Protein AF-A0A803MHM2-F1 (afdb_monomer)

Solvent-accessible surface area (backbone atoms only — not comparable to full-atom values): 4326 Å² total; per-residue (Å²): 127,91,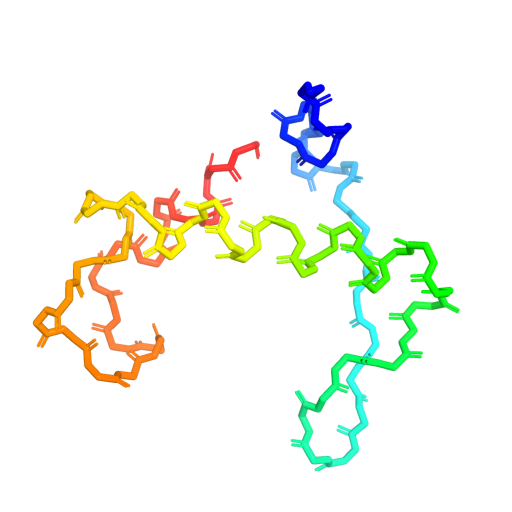58,70,75,70,73,33,49,77,90,64,58,78,76,74,38,58,48,100,86,68,46,74,76,18,83,42,73,67,56,40,50,46,49,53,51,51,52,56,52,44,61,67,35,60,83,51,36,46,86,90,54,91,48,77,92,71,40,93,28,48,68,57,52,69,61,55,64

Mean predicted aligned error: 4.76 Å

pLDDT: mean 86.33, std 8.29, range [47.69, 96.25]

Organism: Chenopodium quinoa (NCBI:txid63459)

Radius of gyration: 12.52 Å; Cα contacts (8 Å, |Δi|>4): 58; chains: 1; bounding box: 27×26×30 Å

Structure (mmCIF, N/CA/C/O backbone):
data_AF-A0A803MHM2-F1
#
_entry.id   AF-A0A803MHM2-F1
#
loop_
_atom_site.group_PDB
_atom_site.id
_atom_site.type_symbol
_atom_site.label_atom_id
_atom_site.label_alt_id
_atom_site.label_comp_id
_atom_site.label_asym_id
_atom_site.label_entity_id
_atom_site.label_seq_id
_atom_site.pdbx_PDB_ins_code
_atom_site.Cartn_x
_atom_site.Cartn_y
_atom_site.Cartn_z
_atom_site.occupancy
_atom_site.B_iso_or_equiv
_atom_site.auth_seq_id
_atom_site.auth_comp_id
_atom_site.auth_asym_id
_atom_site.auth_atom_id
_atom_site.pdbx_PDB_model_num
ATOM 1 N N . MET A 1 1 ? 0.300 17.049 5.182 1.00 47.69 1 MET A N 1
ATOM 2 C CA . MET A 1 1 ? 0.410 16.230 6.409 1.00 47.69 1 MET A CA 1
ATOM 3 C C . MET A 1 1 ? 1.072 14.927 6.018 1.00 47.69 1 MET A C 1
ATOM 5 O O . MET A 1 1 ? 0.627 14.336 5.043 1.00 47.69 1 MET A O 1
ATOM 9 N N . LEU A 1 2 ? 2.124 14.498 6.716 1.00 56.62 2 LEU A N 1
ATOM 10 C CA . LEU A 1 2 ? 2.633 13.139 6.545 1.00 56.62 2 LEU A CA 1
ATOM 11 C C . LEU A 1 2 ? 1.556 12.202 7.112 1.00 56.62 2 LEU A C 1
ATOM 13 O O . LEU A 1 2 ? 1.285 12.223 8.312 1.00 56.62 2 LEU A O 1
ATOM 17 N N . HIS A 1 3 ? 0.835 11.492 6.247 1.00 67.69 3 HIS A N 1
ATOM 18 C CA . HIS A 1 3 ? -0.204 10.567 6.693 1.00 67.69 3 HIS A CA 1
ATOM 19 C C . HIS A 1 3 ? 0.452 9.440 7.502 1.00 67.69 3 HIS A C 1
ATOM 21 O O . HIS A 1 3 ? 1.490 8.929 7.087 1.00 67.69 3 HIS A O 1
ATOM 27 N N . ARG A 1 4 ? -0.157 9.030 8.629 1.00 77.50 4 ARG A N 1
ATOM 28 C CA . ARG A 1 4 ? 0.351 7.951 9.510 1.00 77.50 4 ARG A CA 1
ATOM 29 C C . ARG A 1 4 ? 0.715 6.674 8.749 1.00 77.50 4 ARG A C 1
ATOM 31 O O . ARG A 1 4 ? 1.588 5.934 9.178 1.00 77.50 4 ARG A O 1
ATOM 38 N N . VAL A 1 5 ? 0.068 6.451 7.606 1.00 81.12 5 VAL A N 1
ATOM 39 C CA . VAL A 1 5 ? 0.329 5.338 6.694 1.00 81.12 5 VAL A CA 1
ATOM 40 C C . VAL A 1 5 ? 1.794 5.234 6.247 1.00 81.12 5 VAL A C 1
ATOM 42 O O . VAL A 1 5 ? 2.226 4.129 5.972 1.00 81.12 5 VAL A O 1
ATOM 45 N N . HIS A 1 6 ? 2.556 6.337 6.229 1.00 82.69 6 HIS A N 1
ATOM 46 C CA . HIS A 1 6 ? 3.974 6.388 5.835 1.00 82.69 6 HIS A CA 1
ATOM 47 C C . HIS A 1 6 ? 4.964 6.245 7.001 1.00 82.69 6 HIS A C 1
ATOM 49 O O . HIS A 1 6 ? 6.160 6.423 6.799 1.00 82.69 6 HIS A O 1
ATOM 55 N N . ALA A 1 7 ? 4.486 5.974 8.215 1.00 82.56 7 ALA A N 1
ATOM 56 C CA . ALA A 1 7 ? 5.335 5.797 9.396 1.00 82.56 7 ALA A CA 1
ATOM 57 C C . ALA A 1 7 ? 5.144 4.433 10.083 1.00 82.56 7 ALA A C 1
ATOM 59 O O . ALA A 1 7 ? 5.705 4.220 11.151 1.00 82.56 7 ALA A O 1
ATOM 60 N N . ARG A 1 8 ? 4.321 3.544 9.510 1.00 82.81 8 ARG A N 1
ATOM 61 C CA . ARG A 1 8 ? 4.009 2.224 10.074 1.00 82.81 8 ARG A CA 1
ATOM 62 C C . ARG A 1 8 ? 5.088 1.215 9.729 1.00 82.81 8 ARG A C 1
ATOM 64 O O . ARG A 1 8 ? 5.394 1.064 8.553 1.00 82.81 8 ARG A O 1
ATOM 71 N N . SER A 1 9 ? 5.546 0.453 10.715 1.00 83.75 9 SER A N 1
ATOM 72 C CA . SER A 1 9 ? 6.361 -0.726 10.426 1.00 83.75 9 SER A CA 1
ATOM 73 C C . SER A 1 9 ? 5.542 -1.799 9.698 1.00 83.75 9 SER A C 1
ATOM 75 O O . SER A 1 9 ? 4.306 -1.748 9.625 1.00 83.75 9 SER A O 1
ATOM 77 N N . ARG A 1 10 ? 6.225 -2.827 9.186 1.00 81.62 10 ARG A N 1
ATOM 78 C CA . ARG A 1 10 ? 5.586 -3.971 8.526 1.00 81.62 10 ARG A CA 1
ATOM 79 C C . ARG A 1 10 ? 4.559 -4.676 9.416 1.00 81.62 10 ARG A C 1
ATOM 81 O O . ARG A 1 10 ? 3.525 -5.111 8.914 1.00 81.62 10 ARG A O 1
ATOM 88 N N . GLU A 1 11 ? 4.823 -4.750 10.715 1.00 85.06 11 GLU A N 1
ATOM 89 C CA . GLU A 1 11 ? 3.967 -5.372 11.730 1.00 85.06 11 GLU A CA 1
ATOM 90 C C . GLU A 1 11 ? 2.726 -4.526 12.053 1.00 85.06 11 GLU A C 1
ATOM 92 O O . GLU A 1 11 ? 1.697 -5.061 12.458 1.00 85.06 11 GLU A O 1
ATOM 97 N N . GLU A 1 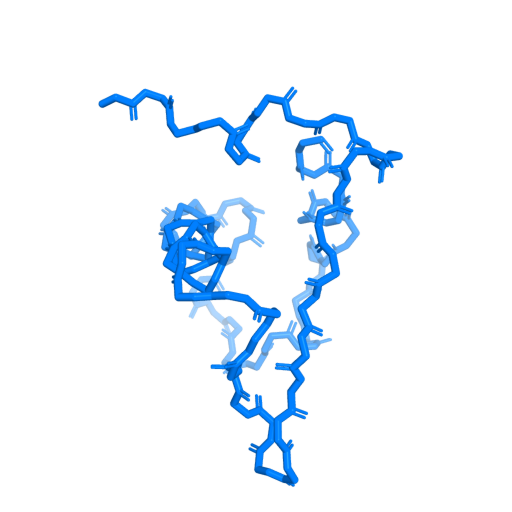12 ? 2.798 -3.211 11.842 1.00 87.12 12 GLU A N 1
ATOM 98 C CA . GLU A 1 12 ? 1.713 -2.260 12.109 1.00 87.12 12 GLU A CA 1
ATOM 99 C C . GLU A 1 12 ? 0.800 -2.034 10.895 1.00 87.12 12 GLU A C 1
ATOM 101 O O . GLU A 1 12 ? -0.148 -1.238 10.952 1.00 87.12 12 GLU A O 1
ATOM 106 N N . ARG A 1 13 ? 1.076 -2.704 9.768 1.00 85.94 13 ARG A N 1
ATOM 107 C CA . ARG A 1 13 ? 0.280 -2.564 8.547 1.00 85.94 13 ARG A CA 1
ATOM 108 C C . ARG A 1 13 ? -1.151 -3.009 8.789 1.00 85.94 13 ARG A C 1
ATOM 110 O O . ARG A 1 13 ? -1.435 -4.091 9.296 1.00 85.94 13 ARG A O 1
ATOM 117 N N . LEU A 1 14 ? -2.073 -2.156 8.364 1.00 87.88 14 LEU A N 1
ATOM 118 C CA . LEU A 1 14 ? -3.491 -2.446 8.462 1.00 87.88 14 LEU A CA 1
ATOM 119 C C . LEU A 1 14 ? -3.907 -3.399 7.347 1.00 87.88 14 LEU A C 1
ATOM 121 O O . LEU A 1 14 ? -3.539 -3.226 6.184 1.00 87.88 14 LEU A O 1
ATOM 125 N N . VAL A 1 15 ? -4.718 -4.386 7.711 1.00 89.75 15 VAL A N 1
ATOM 126 C CA . VAL A 1 15 ? -5.349 -5.295 6.755 1.00 89.75 15 VAL A CA 1
ATOM 127 C C . VAL A 1 15 ? -6.337 -4.509 5.898 1.00 89.75 15 VAL A C 1
ATOM 129 O O . VAL A 1 15 ? -7.077 -3.676 6.417 1.00 89.75 15 VAL A O 1
ATOM 132 N N . ILE A 1 16 ? -6.376 -4.805 4.598 1.00 92.38 16 ILE A N 1
ATOM 133 C CA . ILE A 1 16 ? -7.384 -4.298 3.664 1.00 92.38 16 ILE A CA 1
ATOM 134 C C . ILE A 1 16 ? -8.278 -5.452 3.230 1.00 92.38 16 ILE A C 1
ATOM 136 O O . ILE A 1 16 ? -7.797 -6.490 2.781 1.00 92.38 16 ILE A O 1
ATOM 140 N N . VAL A 1 17 ? -9.590 -5.254 3.344 1.00 94.12 17 VAL A N 1
ATOM 141 C CA . VAL A 1 17 ? -10.591 -6.210 2.867 1.00 94.12 17 VAL A CA 1
ATOM 142 C C . VAL A 1 17 ? -11.016 -5.812 1.461 1.00 94.12 17 VAL A C 1
ATOM 144 O O . VAL A 1 17 ? -11.460 -4.681 1.234 1.00 94.12 17 VAL A O 1
ATOM 147 N N . LEU A 1 18 ? -10.892 -6.754 0.529 1.00 94.88 18 LEU A N 1
ATOM 148 C CA . LEU A 1 18 ? -11.330 -6.599 -0.854 1.00 94.88 18 LEU A CA 1
ATOM 149 C C . LEU A 1 18 ? -12.685 -7.283 -1.063 1.00 94.88 18 LEU A C 1
ATOM 151 O O . LEU A 1 18 ? -12.959 -8.326 -0.471 1.00 94.88 18 LEU A O 1
ATOM 155 N N . ASN A 1 19 ? -13.534 -6.705 -1.911 1.00 95.00 19 ASN A N 1
ATOM 156 C CA . ASN A 1 19 ? -14.744 -7.380 -2.385 1.00 95.00 19 ASN A CA 1
ATOM 157 C C . ASN A 1 19 ? -14.423 -8.387 -3.510 1.00 95.00 19 ASN A C 1
ATOM 159 O O . ASN A 1 19 ? -13.276 -8.523 -3.937 1.00 95.00 19 ASN A O 1
ATOM 163 N N . SER A 1 20 ? -15.444 -9.068 -4.037 1.00 96.25 20 SER A N 1
ATOM 164 C CA . SER A 1 20 ? -15.300 -10.028 -5.147 1.00 96.25 20 SER A CA 1
ATOM 165 C C . SER A 1 20 ? -14.767 -9.417 -6.451 1.00 96.25 20 SER A C 1
ATOM 167 O O . SER A 1 20 ? -14.307 -10.150 -7.320 1.00 96.25 20 SER A O 1
ATOM 169 N N . LEU A 1 21 ? -14.807 -8.088 -6.586 1.00 94.25 21 LEU A N 1
ATOM 170 C CA . LEU A 1 21 ? -14.262 -7.336 -7.719 1.00 94.25 21 LEU A CA 1
ATOM 171 C C . LEU A 1 21 ? -12.838 -6.814 -7.451 1.00 94.25 21 LEU A C 1
ATOM 173 O O . LEU A 1 21 ? -12.300 -6.066 -8.264 1.00 94.25 21 LEU A O 1
ATOM 177 N N . GLY A 1 22 ? -12.235 -7.153 -6.305 1.00 89.31 22 GLY A N 1
ATOM 178 C CA . GLY A 1 22 ? -10.901 -6.692 -5.916 1.00 89.31 22 GLY A CA 1
ATOM 179 C C . GLY A 1 22 ? -10.842 -5.238 -5.433 1.00 89.31 22 GLY A C 1
ATOM 180 O O . GLY A 1 22 ? -9.757 -4.670 -5.335 1.00 89.31 22 GLY A O 1
ATOM 181 N N . GLN A 1 23 ? -11.979 -4.605 -5.135 1.00 91.88 23 GLN A N 1
ATOM 182 C CA . GLN A 1 23 ? -12.023 -3.219 -4.662 1.00 91.88 23 GLN A CA 1
ATOM 183 C C . GLN A 1 23 ? -11.905 -3.159 -3.131 1.00 91.88 23 GLN A C 1
ATOM 185 O O . GLN A 1 23 ? -12.539 -3.971 -2.452 1.00 91.88 23 GLN A O 1
ATOM 190 N N . PRO A 1 24 ? -11.162 -2.187 -2.565 1.00 93.94 24 PRO A N 1
ATOM 191 C CA . PRO A 1 24 ? -11.031 -2.038 -1.120 1.00 93.94 24 PRO A CA 1
ATOM 192 C C . PRO A 1 24 ? -12.337 -1.523 -0.508 1.00 93.94 24 PRO A C 1
ATOM 194 O O . PRO A 1 24 ? -12.796 -0.426 -0.832 1.00 93.94 24 PRO A O 1
ATOM 197 N N . VAL A 1 25 ? -12.927 -2.314 0.389 1.00 95.38 25 VAL A N 1
ATOM 198 C CA . VAL A 1 25 ? -14.226 -2.018 1.023 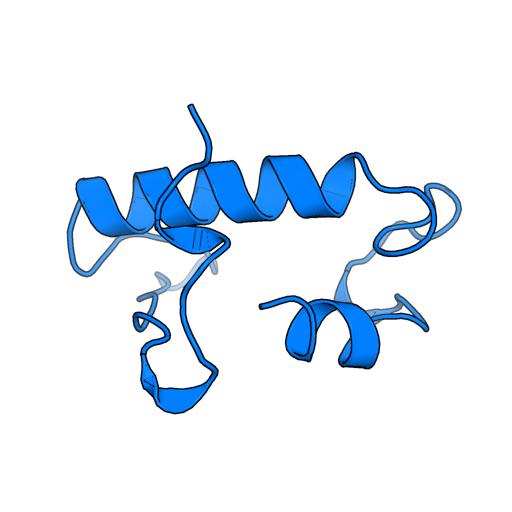1.00 95.38 25 VAL A CA 1
ATOM 199 C C . VAL A 1 25 ? -14.159 -1.893 2.542 1.00 95.38 25 VAL A C 1
ATOM 201 O O . VAL A 1 25 ? -15.101 -1.393 3.150 1.00 95.38 25 VAL A O 1
ATOM 204 N N . GLY A 1 26 ? -13.061 -2.307 3.170 1.00 92.75 26 GLY A N 1
ATOM 205 C CA . GLY A 1 26 ? -12.939 -2.279 4.623 1.00 92.75 26 GLY A CA 1
ATOM 206 C C . GLY A 1 26 ? -11.512 -2.519 5.102 1.00 92.75 26 GLY A C 1
ATOM 207 O O . GLY A 1 26 ? -10.612 -2.674 4.270 1.00 92.75 26 GLY A O 1
ATOM 208 N N . PRO A 1 27 ? -11.291 -2.536 6.429 1.00 91.62 27 PRO A N 1
ATOM 209 C CA . PRO A 1 27 ? -12.278 -2.783 7.491 1.00 91.62 27 PRO A CA 1
ATOM 210 C C . PRO A 1 27 ? -13.132 -1.568 7.872 1.00 91.62 27 PRO A C 1
ATOM 212 O O . PRO A 1 27 ? -14.282 -1.727 8.266 1.00 91.62 27 PRO A O 1
ATOM 215 N N . THR A 1 28 ? -12.592 -0.356 7.728 1.00 94.69 28 THR A N 1
ATOM 216 C CA . THR A 1 28 ? -13.311 0.905 7.972 1.00 94.69 28 THR A CA 1
ATOM 217 C C . THR A 1 28 ? -13.078 1.885 6.824 1.00 94.69 28 THR A C 1
ATOM 219 O O . THR A 1 28 ? -12.164 1.705 6.012 1.00 94.69 28 THR A O 1
ATOM 222 N N . LYS A 1 29 ? -13.891 2.946 6.745 1.00 92.81 29 LYS A N 1
ATOM 223 C CA . LYS A 1 29 ? -13.738 3.985 5.713 1.00 92.81 29 LYS A CA 1
ATOM 224 C C . LYS A 1 29 ? -12.406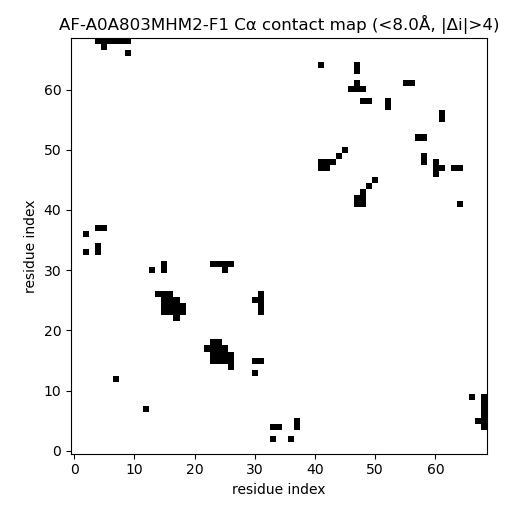 4.719 5.843 1.00 92.81 29 LYS A C 1
ATOM 226 O O . LYS A 1 29 ? -11.796 5.053 4.832 1.00 92.81 29 LYS A O 1
ATOM 231 N N . GLU A 1 30 ? -11.948 4.932 7.069 1.00 91.69 30 GLU A N 1
ATOM 232 C CA . GLU A 1 30 ? -10.691 5.604 7.391 1.00 91.69 30 GLU A CA 1
ATOM 233 C C . GLU A 1 30 ? -9.503 4.785 6.884 1.00 91.69 30 GLU A C 1
ATOM 235 O O . GLU A 1 30 ? -8.629 5.331 6.216 1.00 91.69 30 GLU A O 1
ATOM 240 N N . ILE A 1 31 ? -9.514 3.467 7.106 1.00 91.38 31 ILE A N 1
ATOM 241 C CA . ILE A 1 31 ? -8.453 2.570 6.629 1.00 91.38 31 ILE A CA 1
ATOM 242 C C . ILE A 1 31 ? -8.419 2.537 5.097 1.00 91.38 31 ILE A C 1
ATOM 244 O O . ILE A 1 31 ? -7.352 2.653 4.493 1.00 91.38 31 ILE A O 1
ATOM 248 N N . VAL A 1 32 ? -9.584 2.449 4.448 1.00 92.69 32 VAL A N 1
ATOM 249 C CA . VAL A 1 32 ? -9.678 2.510 2.979 1.00 92.69 32 VAL A CA 1
ATOM 250 C C . VAL A 1 32 ? -9.171 3.856 2.449 1.00 92.69 32 VAL A C 1
ATOM 252 O O . VAL A 1 32 ? -8.503 3.903 1.416 1.00 92.69 32 VAL A O 1
ATOM 255 N N . GLN A 1 33 ? -9.461 4.956 3.144 1.00 91.25 33 GLN A N 1
ATOM 256 C CA . GLN A 1 33 ? -8.994 6.285 2.762 1.00 91.25 33 GLN A CA 1
ATOM 257 C C . GLN A 1 33 ? -7.473 6.429 2.918 1.00 91.25 33 GLN A C 1
ATOM 259 O O . GLN A 1 33 ? -6.818 6.955 2.019 1.00 91.25 33 GLN A O 1
ATOM 264 N N . GLU A 1 34 ? -6.896 5.932 4.013 1.00 90.19 34 GLU A N 1
ATOM 265 C CA . GLU A 1 34 ? -5.442 5.891 4.203 1.00 90.19 34 GLU A CA 1
ATOM 266 C C . GLU A 1 34 ? -4.752 5.044 3.130 1.00 90.19 34 GLU A C 1
ATOM 268 O O . GLU A 1 34 ? -3.742 5.472 2.571 1.00 90.19 34 GLU A O 1
ATOM 273 N N . PHE A 1 35 ? -5.323 3.889 2.778 1.00 89.50 35 PHE A N 1
ATOM 274 C CA . PHE A 1 35 ? -4.809 3.047 1.700 1.00 89.50 35 PHE A CA 1
ATOM 275 C C . PHE A 1 35 ? -4.817 3.767 0.346 1.00 89.50 35 PHE A C 1
ATOM 277 O O . PHE A 1 35 ? -3.831 3.718 -0.387 1.00 89.50 35 PHE A O 1
ATOM 284 N N . LYS A 1 36 ? -5.884 4.514 0.028 1.00 89.12 36 LYS A N 1
ATOM 285 C CA . LYS A 1 36 ? -5.926 5.352 -1.183 1.00 89.12 36 LYS A CA 1
ATOM 286 C C . LYS A 1 36 ? -4.814 6.403 -1.198 1.00 89.12 36 LYS A C 1
ATOM 288 O O . LYS A 1 36 ? -4.213 6.622 -2.247 1.00 89.12 36 LYS A O 1
ATOM 293 N N . PHE A 1 37 ? -4.531 7.042 -0.061 1.00 89.19 37 PHE A N 1
ATOM 294 C CA . PHE A 1 37 ? -3.428 8.003 0.033 1.00 89.19 37 PHE A CA 1
ATOM 295 C C . PHE A 1 37 ? -2.068 7.333 -0.156 1.00 89.19 37 PHE A C 1
ATOM 297 O O . PHE A 1 37 ? -1.259 7.841 -0.927 1.00 89.19 37 PHE A O 1
ATOM 304 N N . PHE A 1 38 ? -1.848 6.173 0.467 1.00 88.69 38 PHE A N 1
ATOM 305 C CA . P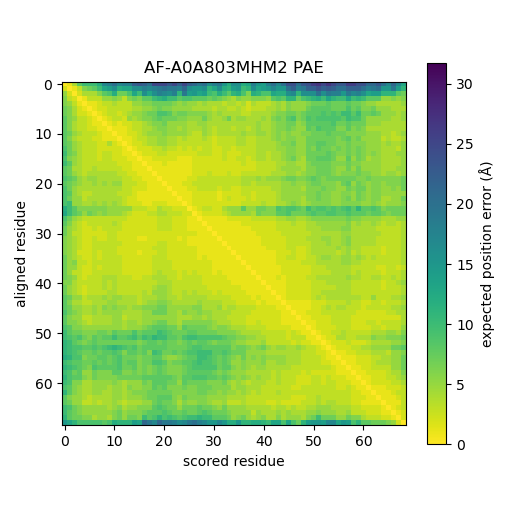HE A 1 38 ? -0.635 5.381 0.274 1.00 88.69 38 PHE A CA 1
ATOM 306 C C . PHE A 1 38 ? -0.396 5.044 -1.201 1.00 88.69 38 PHE A C 1
ATOM 308 O O . PHE A 1 38 ? 0.671 5.352 -1.731 1.00 88.69 38 PHE A O 1
ATOM 315 N N . LEU A 1 39 ? -1.407 4.496 -1.886 1.00 88.19 39 LEU A N 1
ATOM 316 C CA . LEU A 1 39 ? -1.319 4.191 -3.316 1.00 88.19 39 LEU A CA 1
ATOM 317 C C . LEU A 1 39 ? -1.038 5.441 -4.150 1.00 88.19 39 LEU A C 1
ATOM 319 O O . LEU A 1 39 ? -0.246 5.388 -5.084 1.00 88.19 39 LEU A O 1
ATOM 323 N N . GLY A 1 40 ? -1.661 6.571 -3.806 1.00 89.25 40 GLY A N 1
ATOM 324 C CA . GLY A 1 40 ? -1.412 7.847 -4.469 1.00 89.25 40 GLY A CA 1
ATOM 325 C C . GLY A 1 40 ? 0.031 8.336 -4.317 1.00 89.25 40 GLY A C 1
ATOM 326 O O . GLY A 1 40 ? 0.559 8.932 -5.251 1.00 89.25 40 GLY A O 1
ATOM 327 N N . THR A 1 41 ? 0.672 8.080 -3.175 1.00 88.31 41 THR A N 1
ATOM 328 C CA . THR A 1 41 ? 2.094 8.388 -2.961 1.00 88.31 41 THR A CA 1
ATOM 329 C C . THR A 1 41 ? 2.982 7.453 -3.777 1.00 88.31 41 THR A C 1
ATOM 331 O O . THR A 1 41 ? 3.794 7.936 -4.559 1.00 88.31 41 THR A O 1
ATOM 334 N N . VAL A 1 42 ? 2.773 6.136 -3.670 1.00 88.38 42 VAL A N 1
ATOM 335 C CA . VAL A 1 42 ? 3.547 5.129 -4.418 1.00 88.38 42 VAL A CA 1
ATOM 336 C C . VAL A 1 42 ? 3.457 5.368 -5.926 1.00 88.38 42 VAL A C 1
ATOM 338 O O . VAL A 1 42 ? 4.470 5.359 -6.610 1.00 88.38 42 VAL A O 1
ATOM 341 N N . ALA A 1 43 ? 2.259 5.647 -6.448 1.00 87.75 43 ALA A N 1
ATOM 342 C CA . ALA A 1 43 ? 2.031 5.872 -7.876 1.00 87.75 43 ALA A CA 1
ATOM 343 C C . ALA A 1 43 ? 2.676 7.157 -8.427 1.00 87.75 43 ALA A C 1
ATOM 345 O O . ALA A 1 43 ? 2.779 7.312 -9.642 1.00 87.75 43 ALA A O 1
ATOM 346 N N . ARG A 1 44 ? 3.055 8.105 -7.560 1.00 89.19 44 ARG A N 1
ATOM 347 C CA . ARG A 1 44 ? 3.723 9.357 -7.954 1.00 89.19 44 ARG A CA 1
ATOM 348 C C . ARG A 1 44 ? 5.242 9.258 -7.919 1.00 89.19 44 ARG A C 1
ATOM 350 O O . ARG A 1 44 ? 5.904 10.122 -8.486 1.00 89.19 44 ARG A O 1
ATOM 357 N N . ASP A 1 45 ? 5.774 8.246 -7.252 1.00 89.62 45 ASP A N 1
ATOM 358 C CA . ASP A 1 45 ? 7.202 7.999 -7.178 1.00 89.62 45 ASP A CA 1
ATOM 359 C C . ASP A 1 45 ? 7.615 7.110 -8.356 1.00 89.62 45 ASP A C 1
ATOM 361 O O . ASP A 1 45 ? 7.236 5.943 -8.435 1.00 89.62 45 ASP A O 1
ATOM 365 N N . SER A 1 46 ? 8.383 7.663 -9.295 1.00 89.19 46 SER A N 1
ATOM 366 C CA . SER A 1 46 ? 8.826 6.933 -10.484 1.00 89.19 46 SER A CA 1
ATOM 367 C C . SER A 1 46 ? 9.830 5.821 -10.188 1.00 89.19 46 SER A C 1
ATOM 369 O O . SER A 1 46 ? 10.018 4.960 -11.042 1.00 89.19 46 SER A O 1
ATOM 371 N N . GLU A 1 47 ? 10.486 5.829 -9.025 1.00 89.31 47 GLU A N 1
ATOM 372 C CA . GLU A 1 47 ? 11.364 4.735 -8.602 1.00 89.31 47 GLU A CA 1
ATOM 373 C C . GLU A 1 47 ? 10.566 3.562 -8.033 1.00 89.31 47 GLU A C 1
ATOM 375 O O . GLU A 1 47 ? 10.989 2.412 -8.164 1.00 89.31 47 GLU A O 1
ATOM 380 N N . LEU A 1 48 ? 9.403 3.836 -7.432 1.00 88.81 48 LEU A N 1
ATOM 381 C CA . LEU A 1 48 ? 8.505 2.814 -6.895 1.00 88.81 48 LEU A CA 1
ATOM 382 C C . LEU A 1 48 ? 7.510 2.311 -7.941 1.00 88.81 48 LEU A C 1
ATOM 384 O O . LEU A 1 48 ? 7.354 1.104 -8.089 1.00 88.81 48 LEU A O 1
ATOM 388 N N . ALA A 1 49 ? 6.865 3.196 -8.697 1.00 90.00 49 ALA A N 1
ATOM 389 C CA . ALA A 1 49 ? 5.888 2.860 -9.729 1.00 90.00 49 ALA A CA 1
ATOM 390 C C . ALA A 1 49 ? 6.239 3.518 -11.079 1.00 90.00 49 ALA A C 1
ATOM 392 O O . ALA A 1 49 ? 5.598 4.489 -11.494 1.00 90.00 49 ALA A O 1
ATOM 393 N N . PRO A 1 50 ? 7.243 2.990 -11.805 1.00 89.31 50 PRO A N 1
ATOM 394 C CA . PRO A 1 50 ? 7.593 3.497 -13.124 1.00 89.31 50 PRO A CA 1
ATOM 395 C C . PRO A 1 50 ? 6.409 3.452 -14.110 1.00 89.31 50 PRO A C 1
ATOM 397 O O . PRO A 1 50 ? 5.738 2.429 -14.269 1.00 89.31 50 PRO A O 1
ATOM 400 N N . LEU A 1 51 ? 6.186 4.551 -14.839 1.00 86.88 51 LEU A N 1
ATOM 401 C CA . LEU A 1 51 ? 5.034 4.721 -15.743 1.00 86.88 51 LEU A CA 1
ATOM 402 C C . LEU A 1 51 ? 5.079 3.849 -17.013 1.00 86.88 51 LEU A C 1
ATOM 404 O O . LEU A 1 51 ? 4.106 3.789 -17.763 1.00 86.88 51 LEU A O 1
ATOM 408 N N . ASN A 1 52 ? 6.201 3.179 -17.282 1.00 89.88 52 ASN A N 1
ATOM 409 C CA . ASN A 1 52 ? 6.346 2.248 -18.402 1.00 89.88 52 ASN A CA 1
ATOM 410 C C . ASN A 1 52 ? 5.725 0.864 -18.128 1.00 89.88 52 ASN A C 1
ATOM 412 O O . ASN A 1 52 ? 5.601 0.073 -19.065 1.00 89.88 52 ASN A O 1
ATOM 416 N N . TYR A 1 53 ? 5.284 0.584 -16.897 1.00 88.00 53 TYR A N 1
ATOM 417 C CA . TYR A 1 53 ? 4.555 -0.635 -16.543 1.00 88.00 53 TYR A CA 1
ATOM 418 C C . TYR A 1 53 ? 3.062 -0.349 -16.395 1.00 88.00 53 TYR A C 1
ATOM 420 O O . TYR A 1 53 ? 2.642 0.558 -15.683 1.00 88.00 53 TYR A O 1
ATOM 428 N N . ARG A 1 54 ? 2.238 -1.144 -17.084 1.00 83.88 54 ARG A N 1
ATOM 429 C CA . ARG A 1 54 ? 0.778 -0.944 -17.133 1.00 83.88 54 ARG A CA 1
ATOM 430 C C . ARG A 1 54 ? 0.012 -1.755 -16.096 1.00 83.88 54 ARG A C 1
ATOM 432 O O . ARG A 1 54 ? -1.157 -1.475 -15.852 1.00 83.88 54 ARG A O 1
ATOM 439 N N . THR A 1 55 ? 0.636 -2.774 -15.513 1.00 83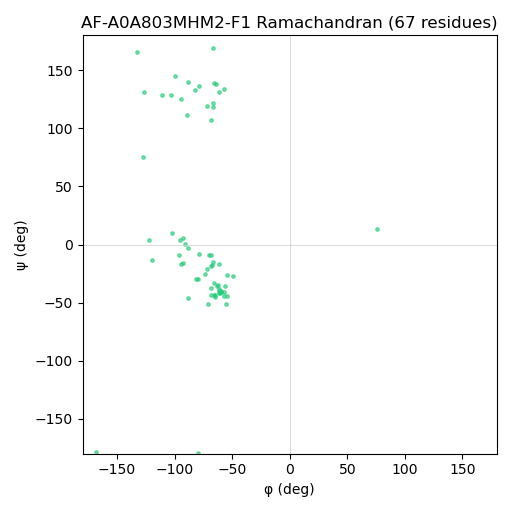.19 55 THR A N 1
ATOM 440 C CA . THR A 1 55 ? 0.001 -3.644 -14.522 1.00 83.19 55 THR A CA 1
ATOM 441 C C . THR A 1 55 ? 0.848 -3.698 -13.262 1.00 83.19 55 THR A C 1
ATOM 443 O O . THR A 1 55 ? 2.053 -3.933 -13.316 1.00 83.19 55 THR A O 1
ATOM 446 N N . PHE A 1 56 ? 0.206 -3.502 -12.111 1.00 78.06 56 PHE A N 1
ATOM 447 C CA . PHE A 1 56 ? 0.884 -3.467 -10.815 1.00 78.06 56 PHE A CA 1
ATOM 448 C C . PHE A 1 56 ? 1.684 -4.751 -10.505 1.00 78.06 56 PHE A C 1
ATOM 450 O O . PHE A 1 56 ? 2.828 -4.630 -10.079 1.00 78.06 56 PHE A O 1
ATOM 457 N N . PRO A 1 57 ? 1.186 -5.974 -10.802 1.00 82.31 57 PRO A N 1
ATOM 458 C CA . PRO A 1 57 ? 1.963 -7.199 -10.585 1.00 82.31 57 PRO A CA 1
ATOM 459 C C . PRO A 1 57 ? 3.203 -7.340 -11.481 1.00 82.31 57 PRO A C 1
ATOM 461 O O . PRO A 1 57 ? 4.039 -8.193 -11.214 1.00 82.31 57 PRO A O 1
ATOM 464 N N . SER A 1 58 ? 3.316 -6.549 -12.555 1.00 85.88 58 SER A N 1
ATOM 465 C CA . SER A 1 58 ? 4.485 -6.568 -13.449 1.00 85.88 58 SER A CA 1
ATOM 466 C C . SER A 1 58 ? 5.601 -5.618 -13.016 1.00 85.88 58 SER A C 1
ATOM 468 O O . SER A 1 58 ? 6.643 -5.575 -13.667 1.00 85.88 58 SER A O 1
ATOM 470 N N 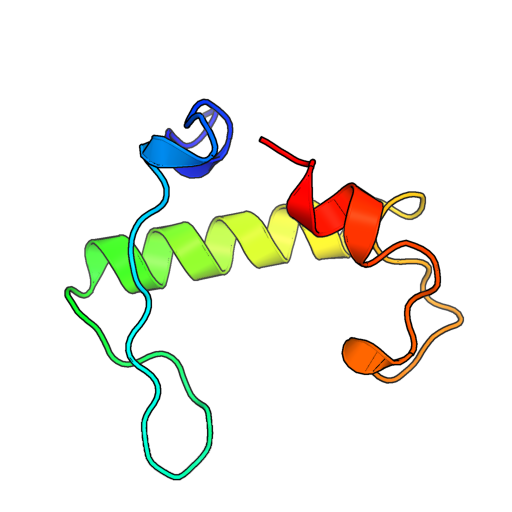. LEU A 1 59 ? 5.388 -4.840 -11.949 1.00 88.06 59 LEU A N 1
ATOM 471 C CA . LEU A 1 59 ? 6.372 -3.882 -11.471 1.00 88.06 59 LEU A CA 1
ATOM 472 C C . LEU A 1 59 ? 7.610 -4.623 -10.936 1.00 88.06 59 LEU A C 1
ATOM 474 O O . LEU A 1 59 ? 7.488 -5.385 -9.977 1.00 88.06 59 LEU A O 1
ATOM 478 N N . PRO A 1 60 ? 8.818 -4.365 -11.474 1.00 88.50 60 PRO A N 1
ATOM 479 C CA . PRO A 1 60 ? 10.057 -4.964 -10.963 1.00 88.50 60 PRO A CA 1
ATOM 480 C C . PRO A 1 60 ? 10.432 -4.431 -9.570 1.00 88.50 60 PRO A C 1
ATOM 482 O O . PRO A 1 60 ? 11.361 -4.910 -8.931 1.00 88.50 60 PRO A O 1
ATOM 485 N N . THR A 1 61 ? 9.725 -3.402 -9.118 1.00 89.94 61 THR A N 1
ATOM 486 C CA . THR A 1 61 ? 9.905 -2.670 -7.867 1.00 89.94 61 THR A CA 1
ATOM 487 C C . THR A 1 61 ? 8.884 -3.084 -6.811 1.00 89.94 61 THR A C 1
ATOM 489 O O . THR A 1 61 ? 8.805 -2.437 -5.770 1.00 89.94 61 THR A O 1
ATOM 492 N N . LEU A 1 62 ? 8.107 -4.150 -7.048 1.00 85.56 62 LEU A N 1
ATOM 493 C CA . LEU A 1 62 ? 7.058 -4.595 -6.130 1.00 85.56 62 LEU A CA 1
ATOM 494 C C . LEU A 1 62 ? 7.596 -4.835 -4.715 1.00 85.56 62 LEU A C 1
ATOM 496 O O . LEU A 1 62 ? 7.005 -4.341 -3.760 1.00 85.56 62 LEU A O 1
ATOM 500 N N . ASP A 1 63 ? 8.746 -5.497 -4.585 1.00 85.56 63 ASP A N 1
ATOM 501 C CA . ASP A 1 63 ? 9.389 -5.723 -3.286 1.00 85.56 63 ASP A CA 1
ATOM 502 C C . ASP A 1 63 ? 9.753 -4.400 -2.599 1.00 85.56 63 ASP A C 1
ATOM 504 O O . ASP A 1 63 ? 9.478 -4.218 -1.420 1.00 85.56 63 ASP A O 1
ATOM 508 N N . LYS A 1 64 ? 10.240 -3.410 -3.358 1.00 86.44 64 LYS A N 1
ATOM 509 C CA . LYS A 1 64 ? 10.539 -2.072 -2.824 1.00 86.44 64 LYS A CA 1
ATOM 510 C C . LYS A 1 64 ? 9.289 -1.327 -2.370 1.00 86.44 64 LYS A C 1
ATOM 512 O O . LYS A 1 64 ? 9.363 -0.568 -1.417 1.00 86.44 64 LYS A O 1
ATOM 517 N N . ILE A 1 65 ? 8.147 -1.525 -3.031 1.00 84.88 65 ILE A N 1
ATOM 518 C CA . ILE A 1 65 ? 6.859 -0.981 -2.572 1.00 84.88 65 ILE A CA 1
ATOM 519 C C . ILE A 1 65 ? 6.416 -1.686 -1.286 1.00 84.88 65 ILE A C 1
ATOM 521 O O . ILE A 1 65 ? 5.838 -1.053 -0.408 1.00 84.88 65 ILE A O 1
ATOM 525 N N . LEU A 1 66 ? 6.667 -2.992 -1.170 1.00 77.75 66 LEU A N 1
ATOM 526 C CA . LEU A 1 66 ? 6.382 -3.754 0.043 1.00 77.75 66 LEU A CA 1
ATOM 527 C C . LEU A 1 66 ? 7.342 -3.429 1.186 1.00 77.75 66 LEU A C 1
ATOM 529 O O . LEU A 1 66 ? 6.971 -3.685 2.325 1.00 77.75 66 LEU A O 1
ATOM 53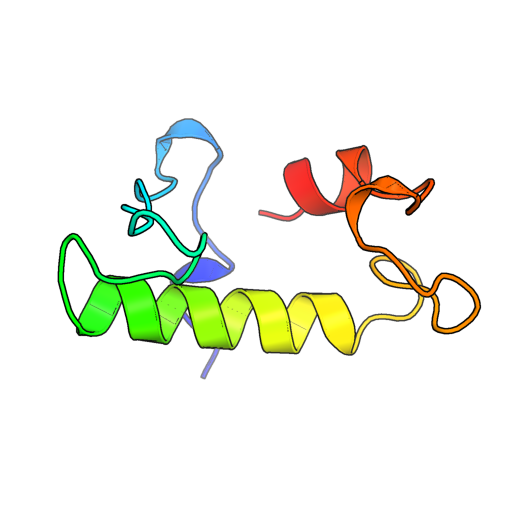3 N N . ASP A 1 67 ? 8.522 -2.889 0.910 1.00 80.88 67 ASP A N 1
ATOM 534 C CA . ASP A 1 67 ? 9.473 -2.380 1.906 1.00 80.88 67 ASP A CA 1
ATOM 535 C C . ASP A 1 67 ? 9.344 -0.864 2.116 1.00 80.88 67 ASP A C 1
ATOM 537 O O . ASP A 1 67 ? 9.930 -0.303 3.039 1.00 80.88 67 ASP A O 1
ATOM 541 N N . TYR A 1 68 ? 8.563 -0.189 1.271 1.00 77.06 68 TYR A N 1
ATOM 542 C CA . TYR A 1 68 ? 8.148 1.179 1.505 1.00 77.06 68 TYR A CA 1
ATOM 543 C C . TYR A 1 68 ? 7.229 1.145 2.725 1.00 77.06 68 TYR A C 1
ATOM 545 O O . TYR A 1 68 ? 6.181 0.497 2.686 1.00 77.06 68 TYR A O 1
ATOM 553 N N . VAL A 1 69 ? 7.662 1.851 3.774 1.00 64.31 69 VAL A N 1
ATOM 554 C CA . VAL A 1 69 ? 7.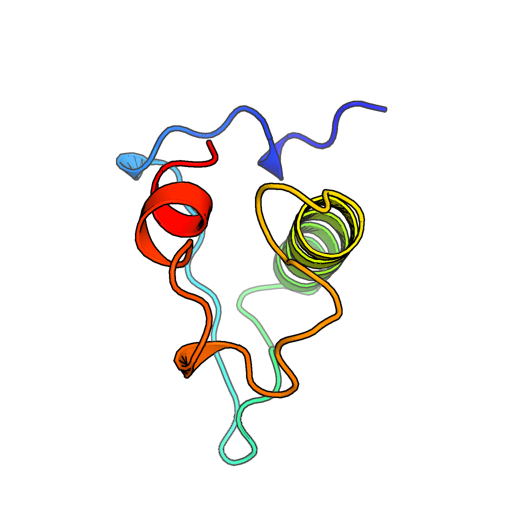187 1.832 5.172 1.00 64.31 69 VAL A CA 1
ATOM 555 C C . VAL A 1 69 ? 7.654 0.662 6.037 1.00 64.31 69 VAL A C 1
ATOM 557 O O . VAL A 1 69 ? 7.188 -0.484 5.820 1.00 64.31 69 VAL A O 1
#

Foldseek 3Di:
DPQVLQVDDLVRDDDFDADPVRQTDDPDPVSSVSVVVLVVVQCPDCQNNPPVDDDQVPDPNVVVSSVRD

Secondary structure (DSSP, 8-state):
---GGGS--GGGPPP-EE-TTS-EEES-HHHHHHHHHHHHHHTT-TTTS-TT--SGGG-TTHHHHHH--

Sequence (69 aa):
MLHRVHARSREERLVIVLNSLGQPVGPTKEIVQEFKFFLGTVARDSELAPLNYRTFPSLPTLDKILDYV